Protein AF-K7ESN5-F1 (afdb_monomer_lite)

pLDDT: mean 77.96, std 19.39, range [30.91, 95.12]

Secondary structure (DSSP, 8-state):
---------------------------HHHHHHHH-SSHHHHHHHHHHHHHHHHHHHHHHHHHHHHHHHHHHHHHHHHHHTT--B--TTSPPB---TTS--

Structure (mmCIF, N/CA/C/O backbone):
data_AF-K7ESN5-F1
#
_entry.id   AF-K7ESN5-F1
#
loop_
_atom_site.group_PDB
_atom_site.id
_atom_site.type_symbol
_atom_site.label_atom_id
_atom_site.label_alt_id
_atom_site.label_comp_id
_atom_site.label_asym_id
_atom_site.label_entity_id
_atom_site.label_seq_id
_atom_site.pdbx_PDB_ins_code
_atom_site.Cartn_x
_atom_site.Cartn_y
_atom_site.Cartn_z
_atom_site.occupancy
_atom_site.B_iso_or_equiv
_atom_site.auth_seq_id
_atom_site.auth_comp_id
_atom_site.auth_asym_id
_atom_site.auth_atom_id
_atom_site.pdbx_PDB_model_num
ATOM 1 N N . MET A 1 1 ? -40.561 -53.604 31.929 1.00 35.78 1 MET A N 1
ATOM 2 C CA . MET A 1 1 ? -39.728 -54.034 33.077 1.00 35.78 1 MET A CA 1
ATOM 3 C C . MET A 1 1 ? -38.679 -52.940 33.267 1.00 35.78 1 MET A C 1
ATOM 5 O O . MET A 1 1 ? -37.937 -52.742 32.327 1.00 35.78 1 MET A O 1
ATOM 9 N N . TRP A 1 2 ? -38.607 -52.091 34.294 1.00 30.91 2 TRP A N 1
ATOM 10 C CA . TRP A 1 2 ? -39.148 -52.021 35.657 1.00 30.91 2 TRP A CA 1
ATOM 11 C C . TRP A 1 2 ? -39.515 -50.559 36.000 1.00 30.91 2 TRP A C 1
ATOM 13 O O . TRP A 1 2 ? -38.893 -49.625 35.502 1.00 30.91 2 TRP A O 1
ATOM 23 N N . ASN A 1 3 ? -40.517 -50.387 36.866 1.00 41.25 3 ASN A N 1
ATOM 24 C CA . ASN A 1 3 ? -40.928 -49.116 37.468 1.00 41.25 3 ASN A CA 1
ATOM 25 C C . ASN A 1 3 ? -40.009 -48.744 38.642 1.00 41.25 3 ASN A C 1
ATOM 27 O O . ASN A 1 3 ? -39.579 -49.623 39.382 1.00 41.25 3 ASN A O 1
ATOM 31 N N . GLY A 1 4 ? -39.818 -47.446 38.888 1.00 38.09 4 GLY A N 1
ATOM 32 C CA . GLY A 1 4 ? -39.154 -46.957 40.099 1.00 38.09 4 GLY A CA 1
ATOM 33 C C . GLY A 1 4 ? -39.393 -45.469 40.348 1.00 38.09 4 GLY A C 1
ATOM 34 O O . GLY A 1 4 ? -38.531 -44.644 40.073 1.00 38.09 4 GLY A O 1
ATOM 35 N N . ARG A 1 5 ? -40.574 -45.110 40.870 1.00 42.50 5 ARG A N 1
ATOM 36 C CA . ARG A 1 5 ? -40.800 -43.807 41.518 1.00 42.50 5 ARG A CA 1
ATOM 37 C C . ARG A 1 5 ? -40.213 -43.855 42.927 1.00 42.50 5 ARG A C 1
ATOM 39 O O . ARG A 1 5 ? -40.680 -44.666 43.716 1.00 42.50 5 ARG A O 1
ATOM 46 N N . ILE A 1 6 ? -39.362 -42.893 43.281 1.00 39.50 6 ILE A N 1
ATOM 47 C CA . ILE A 1 6 ? -39.313 -42.338 44.642 1.00 39.50 6 ILE A CA 1
ATOM 48 C C . ILE A 1 6 ? -39.222 -40.814 44.518 1.00 39.50 6 ILE A C 1
ATOM 50 O O . ILE A 1 6 ? -38.251 -40.264 44.008 1.00 39.50 6 ILE A O 1
ATOM 54 N N . ARG A 1 7 ? -40.286 -40.136 44.959 1.00 46.44 7 ARG A N 1
ATOM 55 C CA . ARG A 1 7 ? -40.291 -38.704 45.271 1.00 46.44 7 ARG A CA 1
ATOM 56 C C . ARG A 1 7 ? -39.666 -38.540 46.659 1.00 46.44 7 ARG A C 1
ATOM 58 O O . ARG A 1 7 ? -40.140 -39.1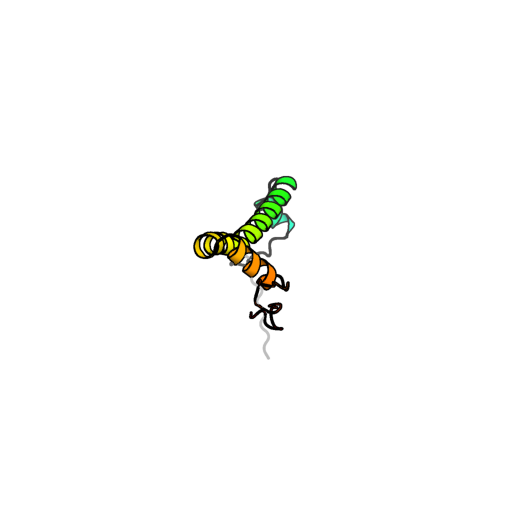71 47.596 1.00 46.44 7 ARG A O 1
ATOM 65 N N . GLY A 1 8 ? -38.666 -37.673 46.784 1.00 37.09 8 GLY A N 1
ATOM 66 C CA . GLY A 1 8 ? -38.103 -37.211 48.054 1.00 37.09 8 GLY A CA 1
ATOM 67 C C . GLY A 1 8 ? -37.843 -35.706 47.976 1.00 37.09 8 GLY A C 1
ATOM 68 O O . GLY A 1 8 ? -37.308 -35.215 46.989 1.00 37.09 8 GLY A O 1
ATOM 69 N N . ILE A 1 9 ? -38.313 -34.979 48.981 1.00 42.91 9 ILE A N 1
ATOM 70 C CA . ILE A 1 9 ? -38.478 -33.523 49.055 1.00 42.91 9 ILE A CA 1
ATOM 71 C C . ILE A 1 9 ? -37.272 -32.892 49.781 1.00 42.91 9 ILE A C 1
ATOM 73 O O . ILE A 1 9 ? -36.871 -33.378 50.828 1.00 42.91 9 ILE A O 1
ATOM 77 N N . HIS A 1 10 ? -36.783 -31.774 49.224 1.00 43.06 10 HIS A N 1
ATOM 78 C CA . HIS A 1 10 ? -35.995 -30.676 49.819 1.00 43.06 10 HIS A CA 1
ATOM 79 C C . HIS A 1 10 ? -34.611 -30.949 50.443 1.00 43.06 10 HIS A C 1
ATOM 81 O O . HIS A 1 10 ? -34.482 -31.427 51.567 1.00 43.06 10 HIS A O 1
ATOM 87 N N . ARG A 1 11 ? -33.584 -30.354 49.816 1.00 36.47 11 ARG A N 1
ATOM 88 C CA . ARG A 1 11 ? -32.585 -29.570 50.556 1.00 36.47 11 ARG A CA 1
ATOM 89 C C . ARG A 1 11 ? -32.129 -28.363 49.733 1.00 36.47 11 ARG A C 1
ATOM 91 O O . ARG A 1 11 ? -31.563 -28.500 48.654 1.00 36.47 11 ARG A O 1
ATOM 98 N N . LEU A 1 12 ? -32.441 -27.186 50.268 1.00 49.22 12 LEU A N 1
ATOM 99 C CA . LEU A 1 12 ? -31.848 -25.895 49.937 1.00 49.22 12 LEU A CA 1
ATOM 100 C C . LEU A 1 12 ? -30.320 -25.977 50.065 1.00 49.22 12 LEU A C 1
ATOM 102 O O . LEU A 1 12 ? -29.819 -26.610 50.995 1.00 49.22 12 LEU A O 1
ATOM 106 N N . GLY A 1 13 ? -29.605 -25.300 49.164 1.00 43.75 13 GLY A N 1
ATOM 107 C CA . GLY A 1 13 ? -28.154 -25.115 49.256 1.00 43.75 13 GLY A CA 1
ATOM 108 C C . GLY A 1 13 ? -27.344 -25.851 48.192 1.00 43.75 13 GLY A C 1
ATOM 109 O O . GLY A 1 13 ? -26.378 -26.528 48.523 1.00 43.75 13 GLY A O 1
ATOM 110 N N . ALA A 1 14 ? -27.700 -25.713 46.915 1.00 38.94 14 ALA A N 1
ATOM 111 C CA . ALA A 1 14 ? -26.752 -25.959 45.834 1.00 38.94 14 ALA A CA 1
ATOM 112 C C . ALA A 1 14 ? -26.272 -24.597 45.339 1.00 38.94 14 ALA A C 1
ATOM 114 O O . ALA A 1 14 ? -27.020 -23.856 44.700 1.00 38.94 14 ALA A O 1
ATOM 115 N N . ALA A 1 15 ? -25.041 -24.256 45.719 1.00 48.50 15 ALA A N 1
ATOM 116 C CA . ALA A 1 15 ? -24.296 -23.154 45.144 1.00 48.50 15 ALA A CA 1
ATOM 117 C C . ALA A 1 15 ? -24.458 -23.187 43.620 1.00 48.50 15 ALA A C 1
ATOM 119 O O . ALA A 1 15 ? -24.280 -24.237 42.999 1.00 48.50 15 ALA A O 1
ATOM 120 N N . VAL A 1 16 ? -24.828 -22.043 43.043 1.00 50.47 16 VAL A N 1
ATOM 121 C CA . VAL A 1 16 ? -24.823 -21.833 41.597 1.00 50.47 16 VAL A CA 1
ATOM 122 C C . VAL A 1 16 ? -23.422 -22.192 41.117 1.00 50.47 16 VAL A C 1
ATOM 124 O O . VAL A 1 16 ? -22.462 -21.472 41.390 1.00 50.47 16 VAL A O 1
ATOM 127 N N . ALA A 1 17 ? -23.293 -23.353 40.475 1.00 50.59 17 ALA A N 1
ATOM 128 C CA . ALA A 1 17 ? -22.064 -23.733 39.806 1.00 50.59 17 ALA A CA 1
ATOM 129 C C . ALA A 1 17 ? -21.738 -22.610 38.808 1.00 50.59 17 ALA A C 1
ATOM 131 O O . ALA A 1 17 ? -22.645 -22.196 38.075 1.00 50.59 17 ALA A O 1
ATOM 132 N N . PRO A 1 18 ? -20.504 -22.070 38.793 1.00 50.91 18 PRO A N 1
ATOM 133 C CA . PRO A 1 18 ? -20.162 -21.023 37.848 1.00 50.91 18 PRO A CA 1
ATOM 134 C C . PRO A 1 18 ? -20.399 -21.598 36.458 1.00 50.91 18 PRO A C 1
ATOM 136 O O . PRO A 1 18 ? -19.918 -22.692 36.157 1.00 50.91 18 PRO A O 1
ATOM 139 N N . GLU A 1 19 ? -21.204 -20.893 35.660 1.00 52.94 19 GLU A N 1
ATOM 140 C CA . GLU A 1 19 ? -21.481 -21.239 34.272 1.00 52.94 19 GLU A CA 1
ATOM 141 C C . GLU A 1 19 ? -20.158 -21.625 33.605 1.00 52.94 19 GLU A C 1
ATOM 143 O O . GLU A 1 19 ? -19.274 -20.791 33.392 1.00 52.94 19 GLU A O 1
ATOM 148 N N . GLY A 1 20 ? -19.994 -22.924 33.348 1.00 40.47 20 GLY A N 1
ATOM 149 C CA . GLY A 1 20 ? -18.825 -23.446 32.671 1.00 40.47 20 GLY A CA 1
ATOM 150 C C . GLY A 1 20 ? -18.678 -22.724 31.341 1.00 40.47 20 GLY A C 1
ATOM 151 O O . GLY A 1 20 ? -19.670 -22.552 30.646 1.00 40.47 20 GLY A O 1
ATOM 152 N N . ASN A 1 21 ? -17.448 -22.290 31.061 1.00 52.09 21 ASN A N 1
ATOM 153 C CA . ASN A 1 21 ? -16.841 -21.668 29.876 1.00 52.09 21 ASN A CA 1
ATOM 154 C C . ASN A 1 21 ? -17.600 -21.739 28.523 1.00 52.09 21 ASN A C 1
ATOM 156 O O . ASN A 1 21 ? -17.035 -22.084 27.484 1.00 52.09 21 ASN A O 1
ATOM 160 N N . GLN A 1 22 ? -18.879 -21.373 28.493 1.00 51.94 22 GLN A N 1
ATOM 161 C CA . GLN A 1 22 ? -19.601 -21.042 27.286 1.00 51.94 22 GLN A CA 1
ATOM 162 C C . GLN A 1 22 ? -19.082 -19.669 26.908 1.00 51.94 22 GLN A C 1
ATOM 164 O O . GLN A 1 22 ? -19.436 -18.667 27.529 1.00 51.94 22 GLN A O 1
ATOM 169 N N . LYS A 1 23 ? -18.205 -19.614 25.903 1.00 58.22 23 LYS A N 1
ATOM 170 C CA . LYS A 1 23 ? -17.908 -18.375 25.185 1.00 58.22 23 LYS A CA 1
ATOM 171 C C . LYS A 1 23 ? -19.243 -17.821 24.682 1.00 58.22 23 LYS A C 1
ATOM 173 O O . LYS A 1 23 ? -19.676 -18.162 23.583 1.00 58.22 23 LYS A O 1
ATOM 178 N N . LYS A 1 24 ? -19.924 -17.017 25.508 1.00 61.38 24 LYS A N 1
ATOM 179 C CA . LYS A 1 24 ? -21.138 -16.290 25.144 1.00 61.38 24 LYS A CA 1
ATOM 180 C C . LYS A 1 24 ? -20.776 -15.554 23.863 1.00 61.38 24 LYS A C 1
ATOM 182 O O . LYS A 1 24 ? -19.860 -14.729 23.877 1.00 61.38 24 LYS A O 1
ATOM 187 N N . LYS A 1 25 ? -21.412 -15.920 22.743 1.00 60.72 25 LYS A N 1
ATOM 188 C CA . LYS A 1 25 ? -21.306 -15.179 21.483 1.00 60.72 25 LYS A CA 1
ATOM 189 C C . LYS A 1 25 ? -21.734 -13.751 21.810 1.00 60.72 25 LYS A C 1
ATOM 191 O O . LYS A 1 25 ? -22.926 -13.481 21.918 1.00 60.72 25 LYS A O 1
ATOM 196 N N . ARG A 1 26 ? -20.763 -12.872 22.069 1.00 69.56 26 ARG A N 1
ATOM 197 C CA . ARG A 1 26 ? -21.025 -11.457 22.326 1.00 69.56 26 ARG A CA 1
ATOM 198 C C . ARG A 1 26 ? -21.752 -10.925 21.104 1.00 69.56 26 ARG A C 1
ATOM 200 O O . ARG A 1 26 ? -21.331 -11.178 19.974 1.00 69.56 26 ARG A O 1
ATOM 207 N N . THR A 1 27 ? -22.864 -10.242 21.329 1.00 81.88 27 THR A N 1
ATOM 208 C CA . THR A 1 27 ? -23.562 -9.566 20.237 1.00 81.88 27 THR A CA 1
ATOM 209 C C . THR A 1 27 ? -22.641 -8.489 19.663 1.00 81.88 27 THR A C 1
ATOM 211 O O . THR A 1 27 ? -21.785 -7.960 20.373 1.00 81.88 27 THR A O 1
ATOM 214 N N . ILE A 1 28 ? -22.789 -8.158 18.377 1.00 78.94 28 ILE A N 1
ATOM 215 C CA . ILE A 1 28 ? -21.964 -7.122 17.731 1.00 78.94 28 ILE A CA 1
ATOM 216 C C . ILE A 1 28 ? -22.043 -5.810 18.525 1.00 78.94 28 ILE A C 1
ATOM 218 O O . ILE A 1 28 ? -21.022 -5.174 18.740 1.00 78.94 28 ILE A O 1
ATOM 222 N N . LEU A 1 29 ? -23.219 -5.469 19.061 1.00 76.62 29 LEU A N 1
ATOM 223 C CA . LEU A 1 29 ? -23.404 -4.298 19.921 1.00 76.62 29 LEU A CA 1
ATOM 224 C C . LEU A 1 29 ? -22.563 -4.365 21.199 1.00 76.62 29 LEU A C 1
ATOM 226 O O . LEU A 1 29 ? -21.869 -3.404 21.497 1.00 76.62 29 LEU A O 1
ATOM 230 N N . GLN A 1 30 ? -22.561 -5.497 21.913 1.00 80.75 30 GLN A N 1
ATOM 231 C CA . GLN A 1 30 ? -21.708 -5.684 23.094 1.00 80.75 30 GLN A CA 1
ATOM 232 C C . GLN A 1 30 ? -20.222 -5.635 22.748 1.00 80.75 30 GLN A C 1
ATOM 234 O O . GLN A 1 30 ? -19.414 -5.201 23.559 1.00 80.75 30 GLN A O 1
ATOM 239 N N . PHE A 1 31 ? -19.823 -6.125 21.577 1.00 79.25 31 PHE A N 1
ATOM 240 C CA . PHE A 1 31 ? -18.450 -5.956 21.119 1.00 79.25 31 PHE A CA 1
ATOM 241 C C . PHE A 1 31 ? -18.151 -4.467 20.909 1.00 79.25 31 PHE A C 1
ATOM 243 O O . PHE A 1 31 ? -17.208 -3.953 21.497 1.00 79.25 31 PHE A O 1
ATOM 250 N N . LEU A 1 32 ? -18.990 -3.761 20.153 1.00 81.88 32 LEU A N 1
ATOM 251 C CA . LEU A 1 32 ? -18.789 -2.349 19.844 1.00 81.88 32 LEU A CA 1
ATOM 252 C C . LEU A 1 32 ? -18.733 -1.476 21.103 1.00 81.88 32 LEU A C 1
ATOM 254 O O . LEU A 1 32 ? -17.779 -0.725 21.247 1.00 81.88 32 LEU A O 1
ATOM 258 N N . THR A 1 33 ? -19.662 -1.635 22.048 1.00 81.81 33 THR A N 1
ATOM 259 C CA . THR A 1 33 ? -19.680 -0.840 23.291 1.00 81.81 33 THR A CA 1
ATOM 260 C C . THR A 1 33 ? -18.513 -1.128 24.232 1.00 81.81 33 THR A C 1
ATOM 262 O O . THR A 1 33 ? -18.174 -0.285 25.053 1.00 81.81 33 THR A O 1
ATOM 265 N N . ASN A 1 34 ? -17.881 -2.301 24.132 1.00 83.06 34 ASN A N 1
ATOM 266 C CA . ASN A 1 34 ? -16.703 -2.628 24.939 1.00 83.06 34 ASN A CA 1
ATOM 267 C C . ASN A 1 34 ? -15.404 -2.026 24.382 1.00 83.06 34 ASN A C 1
ATOM 269 O O . ASN A 1 34 ? -14.441 -1.891 25.133 1.00 83.06 34 ASN A O 1
ATOM 273 N N . TYR A 1 35 ? -15.348 -1.726 23.080 1.00 79.56 35 TYR A N 1
ATOM 274 C CA . TYR A 1 35 ? -14.123 -1.277 22.404 1.00 79.56 35 TYR A CA 1
ATOM 275 C C . TYR A 1 35 ? -14.1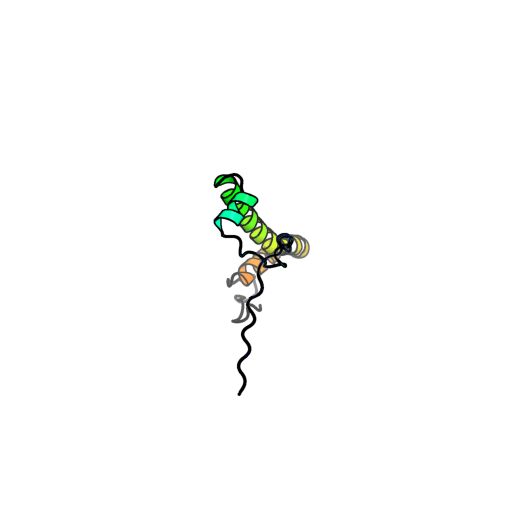86 0.169 21.915 1.00 79.56 35 TYR A C 1
ATOM 277 O O . TYR A 1 35 ? -13.139 0.792 21.753 1.00 79.56 35 TYR A O 1
ATOM 285 N N . PHE A 1 36 ? -15.383 0.705 21.688 1.00 83.94 36 PHE A N 1
ATOM 286 C CA . PHE A 1 36 ? -15.585 2.032 21.125 1.00 83.94 36 PHE A CA 1
ATOM 287 C C . PHE A 1 36 ? -16.543 2.823 22.005 1.00 83.94 36 PHE A C 1
ATOM 289 O O . PHE A 1 36 ? -17.641 2.367 22.323 1.00 83.94 36 PHE A O 1
ATOM 296 N N . TYR A 1 37 ? -16.093 4.011 22.402 1.00 80.62 37 TYR A N 1
ATOM 297 C CA . TYR A 1 37 ? -16.877 4.940 23.206 1.00 80.62 37 TYR A CA 1
ATOM 298 C C . TYR A 1 37 ? -18.042 5.531 22.398 1.00 80.62 37 TYR A C 1
ATOM 300 O O . TYR A 1 37 ? -19.161 5.625 22.896 1.00 80.62 37 TYR A O 1
ATOM 308 N N . ASP A 1 38 ? -17.793 5.853 21.127 1.00 84.19 38 ASP A N 1
ATOM 309 C CA . ASP A 1 38 ? -18.768 6.386 20.181 1.00 84.19 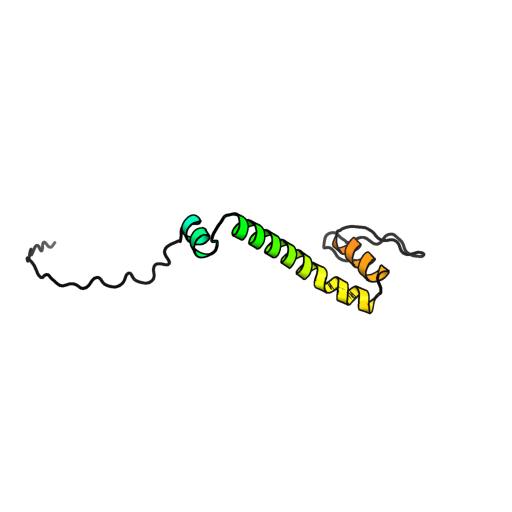38 ASP A CA 1
ATOM 310 C C . ASP A 1 38 ? -18.518 5.868 18.748 1.00 84.19 38 ASP A C 1
ATOM 312 O O . ASP A 1 38 ? -17.628 5.053 18.475 1.00 84.19 38 ASP A O 1
ATOM 316 N N . VAL A 1 39 ? -19.358 6.324 17.815 1.00 84.19 39 VAL A N 1
ATOM 317 C CA . VAL A 1 39 ? -19.268 5.965 16.392 1.00 84.19 39 VAL A CA 1
ATOM 318 C C . VAL A 1 39 ? -18.060 6.627 15.712 1.00 84.19 39 VAL A C 1
ATOM 320 O O . VAL A 1 39 ? -17.538 6.071 14.743 1.00 84.19 39 VAL A O 1
ATOM 323 N N . GLU A 1 40 ? -17.580 7.769 16.211 1.00 88.62 40 GLU A N 1
ATOM 324 C CA . GLU A 1 40 ? -16.407 8.458 15.658 1.00 88.62 40 GLU A CA 1
ATOM 325 C C . GLU A 1 40 ? -15.129 7.656 15.915 1.00 88.62 40 GLU A C 1
ATOM 327 O O . GLU A 1 40 ? -14.388 7.369 14.976 1.00 88.62 40 GLU A O 1
ATOM 332 N N . ALA A 1 41 ? -14.939 7.162 17.140 1.00 89.12 41 ALA A N 1
ATOM 333 C CA . ALA A 1 41 ? -13.833 6.291 17.519 1.00 89.12 41 ALA A CA 1
ATOM 334 C C . ALA A 1 41 ? -13.811 4.996 16.693 1.00 89.12 41 ALA A C 1
ATOM 336 O O . ALA A 1 41 ? -12.745 4.526 16.287 1.00 89.12 41 ALA A O 1
ATOM 337 N N . LEU A 1 42 ? -14.985 4.422 16.401 1.00 87.88 42 LEU A N 1
ATOM 338 C CA . LEU A 1 42 ? -15.087 3.263 15.512 1.00 87.88 42 LEU A CA 1
ATOM 339 C C . LEU A 1 42 ? -14.652 3.611 14.083 1.00 87.88 42 LEU A C 1
ATOM 341 O O . LEU A 1 42 ? -13.886 2.859 13.476 1.00 87.88 42 LEU A O 1
ATOM 345 N N . ARG A 1 43 ? -15.136 4.731 13.536 1.00 89.69 43 ARG A N 1
ATOM 346 C CA . ARG A 1 43 ? -14.777 5.194 12.188 1.00 89.69 43 ARG A CA 1
ATOM 347 C C . ARG A 1 43 ? -13.270 5.414 12.073 1.00 89.69 43 ARG A C 1
ATOM 349 O O . ARG A 1 43 ? -12.656 4.916 11.130 1.00 89.69 43 ARG A O 1
ATOM 356 N N . ASP A 1 44 ? -12.684 6.115 13.033 1.00 92.88 44 ASP A N 1
ATOM 357 C CA . ASP A 1 44 ? -11.267 6.466 13.022 1.00 92.88 44 ASP A CA 1
ATOM 358 C C . ASP A 1 44 ? -10.385 5.220 13.172 1.00 92.88 44 ASP A C 1
ATOM 360 O O . ASP A 1 44 ? -9.409 5.061 12.438 1.00 92.88 44 ASP A O 1
ATOM 364 N N . TYR A 1 45 ? -10.782 4.265 14.022 1.00 90.38 45 TYR A N 1
ATOM 365 C CA . TYR A 1 45 ? -10.111 2.968 14.121 1.00 90.38 45 TYR A CA 1
ATOM 366 C C . TYR A 1 45 ? -10.135 2.193 12.798 1.00 90.38 45 TYR A C 1
ATOM 368 O O . TYR A 1 45 ? -9.114 1.647 12.368 1.00 90.38 45 TYR A O 1
ATOM 376 N N . LEU A 1 46 ? -11.291 2.133 12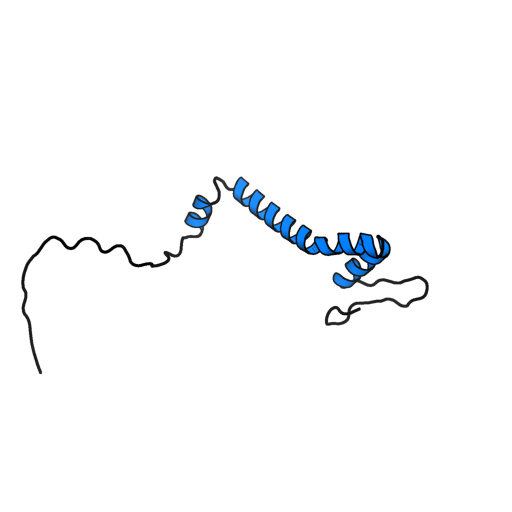.131 1.00 92.75 46 LEU A N 1
ATOM 377 C CA . LEU A 1 46 ? -11.418 1.453 10.841 1.00 92.75 46 LEU A CA 1
ATOM 378 C C . LEU A 1 46 ? -10.555 2.126 9.767 1.00 92.75 46 LEU A C 1
ATOM 380 O O . LEU A 1 46 ? -9.874 1.429 9.013 1.00 92.75 46 LEU A O 1
ATOM 384 N N . LEU A 1 47 ? -10.524 3.459 9.737 1.00 94.56 47 LEU A N 1
ATOM 385 C CA . LEU A 1 47 ? -9.680 4.225 8.824 1.00 94.56 47 LEU A CA 1
ATOM 386 C C . LEU A 1 47 ? -8.191 3.963 9.084 1.00 94.56 47 LEU A C 1
ATOM 388 O O . LEU A 1 47 ? -7.452 3.634 8.156 1.00 94.56 47 LEU A O 1
ATOM 392 N N . GLN A 1 48 ? -7.759 4.014 10.345 1.00 95.06 48 GLN A N 1
ATOM 393 C CA . GLN A 1 48 ? -6.381 3.716 10.730 1.00 95.06 48 GLN A CA 1
ATOM 394 C C . GLN A 1 48 ? -5.985 2.283 10.357 1.00 95.06 48 GLN A C 1
ATOM 396 O O . GLN A 1 48 ? -4.868 2.041 9.897 1.00 95.06 48 GLN A O 1
ATOM 401 N N . ARG A 1 49 ? -6.907 1.325 10.497 1.00 93.12 49 ARG A N 1
ATOM 402 C CA . ARG A 1 49 ? -6.693 -0.065 10.089 1.00 93.12 49 ARG A CA 1
ATOM 403 C C . ARG A 1 49 ? -6.510 -0.203 8.576 1.00 93.12 49 ARG A C 1
ATOM 405 O O . ARG A 1 49 ? -5.645 -0.966 8.150 1.00 93.12 49 ARG A O 1
ATOM 412 N N . GLU A 1 50 ? -7.287 0.510 7.762 1.00 94.69 50 GLU A N 1
ATOM 413 C CA . GLU A 1 50 ? -7.096 0.517 6.305 1.00 94.69 50 GLU A CA 1
ATOM 414 C C . GLU A 1 50 ? -5.785 1.204 5.904 1.00 94.69 50 GLU A C 1
ATOM 416 O O . GLU A 1 50 ? -5.025 0.652 5.107 1.00 94.69 50 GLU A O 1
ATOM 421 N N . MET A 1 51 ? -5.448 2.339 6.523 1.00 94.25 51 MET A N 1
ATOM 422 C CA . MET A 1 51 ? -4.152 2.994 6.315 1.00 94.25 51 MET A CA 1
ATOM 423 C C . MET A 1 51 ? -2.992 2.060 6.662 1.00 94.25 51 MET A C 1
ATOM 425 O O . MET A 1 51 ? -2.041 1.950 5.892 1.00 94.25 51 MET A O 1
ATOM 429 N N . TYR A 1 52 ? -3.081 1.332 7.779 1.00 92.38 52 TYR A N 1
ATOM 430 C CA . TYR A 1 52 ? -2.060 0.367 8.176 1.00 92.38 52 TYR A CA 1
ATOM 431 C C . TYR A 1 52 ? -1.860 -0.727 7.121 1.00 92.38 52 TYR A C 1
ATOM 433 O O . TYR A 1 52 ? -0.722 -1.008 6.756 1.00 92.38 52 TYR A O 1
ATOM 441 N N . LYS A 1 53 ? -2.940 -1.290 6.559 1.00 90.75 53 LYS A N 1
ATOM 442 C CA . LYS A 1 53 ? -2.840 -2.278 5.468 1.00 90.75 53 LYS A CA 1
ATOM 443 C C . LYS A 1 53 ? -2.151 -1.703 4.233 1.00 90.75 53 LYS A C 1
ATOM 445 O O . LYS A 1 53 ? -1.370 -2.398 3.586 1.00 90.75 53 LYS A O 1
ATOM 450 N N . VAL A 1 54 ? -2.448 -0.451 3.881 1.00 88.44 54 VAL A N 1
ATOM 451 C CA . VAL A 1 54 ? -1.793 0.232 2.756 1.00 88.44 54 VAL A CA 1
ATOM 452 C C . VAL A 1 54 ? -0.308 0.434 3.051 1.00 88.44 54 VAL A C 1
ATOM 454 O O . VAL A 1 54 ? 0.527 0.105 2.213 1.00 88.44 54 VAL A O 1
ATOM 457 N N . HIS A 1 55 ? 0.044 0.901 4.249 1.00 86.69 55 HIS A N 1
ATOM 458 C CA . HIS A 1 55 ? 1.438 1.065 4.659 1.00 86.69 55 HIS A CA 1
ATOM 459 C C . HIS A 1 55 ? 2.200 -0.259 4.691 1.00 86.69 55 HIS A C 1
ATOM 461 O O . HIS A 1 55 ? 3.342 -0.308 4.242 1.00 86.69 55 HIS A O 1
ATOM 467 N N . GLU A 1 56 ? 1.579 -1.335 5.170 1.00 86.56 56 GLU A N 1
ATOM 468 C CA . GLU A 1 56 ? 2.173 -2.669 5.188 1.00 86.56 56 GLU A CA 1
ATOM 469 C C . GLU A 1 56 ? 2.460 -3.166 3.767 1.00 86.56 56 GLU A C 1
ATOM 471 O O . GLU A 1 56 ? 3.589 -3.561 3.474 1.00 86.56 56 GLU A O 1
ATOM 476 N N . LYS A 1 57 ? 1.484 -3.044 2.855 1.00 83.69 57 LYS A N 1
ATOM 477 C CA . LYS A 1 57 ? 1.675 -3.345 1.427 1.00 83.69 57 LYS A CA 1
ATOM 478 C C . LYS A 1 57 ? 2.753 -2.475 0.788 1.00 83.69 57 LYS A C 1
ATOM 480 O O . LYS A 1 57 ? 3.466 -2.944 -0.094 1.00 83.69 57 LYS A O 1
ATOM 485 N N . ASN A 1 58 ? 2.885 -1.228 1.236 1.00 85.44 58 ASN A N 1
ATOM 486 C CA . ASN A 1 58 ? 3.844 -0.291 0.670 1.00 85.44 58 ASN A CA 1
ATOM 487 C C . ASN A 1 58 ? 5.251 -0.392 1.274 1.00 85.44 58 ASN A C 1
ATOM 489 O O . ASN A 1 58 ? 6.204 0.131 0.695 1.00 85.44 58 ASN A O 1
ATOM 493 N N . ARG A 1 59 ? 5.409 -1.091 2.403 1.00 83.88 59 ARG A N 1
ATOM 494 C CA . ARG A 1 59 ? 6.670 -1.186 3.152 1.00 83.88 59 ARG A CA 1
ATOM 495 C C . ARG A 1 59 ? 7.820 -1.730 2.306 1.00 83.88 59 ARG A C 1
ATOM 497 O O . ARG A 1 59 ? 8.955 -1.276 2.449 1.00 83.88 59 ARG A O 1
ATOM 504 N N . SER A 1 60 ? 7.538 -2.680 1.415 1.00 81.06 60 SER A N 1
ATOM 505 C CA . SER A 1 60 ? 8.541 -3.256 0.515 1.00 81.06 60 SER A CA 1
ATOM 506 C C . SER A 1 60 ? 9.030 -2.267 -0.542 1.00 81.06 60 SER A C 1
ATOM 508 O O . SER A 1 60 ? 10.190 -2.343 -0.943 1.00 81.06 60 SER A O 1
ATOM 510 N N . TYR A 1 61 ? 8.196 -1.316 -0.977 1.00 84.50 61 TYR A N 1
ATOM 511 C CA . TYR A 1 61 ? 8.577 -0.375 -2.034 1.00 84.50 61 TYR A CA 1
ATOM 512 C C . TYR A 1 61 ? 9.625 0.628 -1.563 1.00 84.50 61 TYR A C 1
ATOM 514 O O . TYR A 1 61 ? 10.519 0.947 -2.333 1.00 84.50 61 TYR A O 1
ATOM 522 N N . THR A 1 62 ? 9.604 1.046 -0.294 1.00 86.00 62 THR A N 1
ATOM 523 C CA . THR A 1 62 ? 10.662 1.911 0.257 1.00 86.00 62 THR A CA 1
ATOM 524 C C . THR A 1 62 ? 12.026 1.220 0.245 1.00 86.00 62 THR A C 1
ATOM 526 O O . THR A 1 62 ? 13.050 1.856 0.002 1.00 86.00 62 THR A O 1
ATOM 529 N N . TRP A 1 63 ? 12.067 -0.090 0.505 1.00 87.31 63 TRP A N 1
ATOM 530 C CA . TRP A 1 63 ? 13.308 -0.859 0.399 1.00 87.31 63 TRP A CA 1
ATOM 531 C C . TRP A 1 63 ? 13.746 -1.019 -1.064 1.00 87.31 63 TRP A C 1
ATOM 533 O O . TRP A 1 63 ? 14.912 -0.782 -1.375 1.00 87.31 63 TRP A O 1
ATOM 543 N N . LEU A 1 64 ? 12.809 -1.327 -1.967 1.00 88.75 64 LEU A N 1
ATOM 544 C CA . LEU A 1 64 ? 13.075 -1.416 -3.407 1.00 88.75 64 LEU A CA 1
ATOM 545 C C . LEU A 1 64 ? 13.575 -0.093 -3.993 1.00 88.75 64 LEU A C 1
ATOM 547 O O . LEU A 1 64 ? 14.485 -0.100 -4.812 1.00 88.75 64 LEU A O 1
ATOM 551 N N . GLU A 1 65 ? 13.022 1.036 -3.558 1.00 91.62 65 GLU A N 1
ATOM 552 C CA . GLU A 1 65 ? 13.439 2.369 -3.993 1.00 91.62 65 GLU A CA 1
ATOM 553 C C . GLU A 1 65 ? 14.875 2.668 -3.561 1.00 91.62 65 GLU A C 1
ATOM 555 O O . GLU A 1 65 ? 15.669 3.151 -4.364 1.00 91.62 65 GLU A O 1
ATOM 560 N N . LYS A 1 66 ? 15.251 2.302 -2.329 1.00 91.62 66 LYS A N 1
ATOM 561 C CA . LYS A 1 66 ? 16.636 2.439 -1.856 1.00 91.62 66 LYS A CA 1
ATOM 562 C C . LYS A 1 66 ? 17.623 1.580 -2.648 1.00 91.62 66 LYS A C 1
ATOM 564 O O . LYS A 1 66 ? 18.763 1.995 -2.816 1.00 91.62 66 LYS A O 1
ATOM 569 N N . GLN A 1 67 ? 17.215 0.394 -3.102 1.00 92.12 67 GLN A N 1
ATOM 570 C CA . GLN A 1 67 ? 18.104 -0.531 -3.816 1.00 92.12 67 GLN A CA 1
ATOM 571 C C . GLN A 1 67 ? 18.168 -0.285 -5.330 1.00 92.12 67 GLN A C 1
ATOM 573 O O . GLN A 1 67 ? 19.235 -0.403 -5.925 1.00 92.12 67 GLN A O 1
ATOM 578 N N . HIS A 1 68 ? 17.040 0.049 -5.958 1.00 89.31 68 HIS A N 1
ATOM 579 C CA . HIS A 1 68 ? 16.886 0.102 -7.418 1.00 89.31 68 HIS A CA 1
ATOM 580 C C . HIS A 1 68 ? 16.511 1.493 -7.945 1.00 89.31 68 HIS A C 1
ATOM 582 O O . HIS A 1 68 ? 16.278 1.667 -9.144 1.00 89.31 68 HIS A O 1
ATOM 588 N N . GLY A 1 69 ? 16.445 2.487 -7.060 1.00 93.19 69 GLY A N 1
ATOM 589 C CA . GLY A 1 69 ? 16.018 3.837 -7.383 1.00 93.19 69 GLY A CA 1
ATOM 590 C C . GLY A 1 69 ? 14.508 3.953 -7.631 1.00 93.19 69 GLY A C 1
ATOM 591 O O . GLY A 1 69 ? 13.782 2.953 -7.708 1.00 93.19 69 GLY A O 1
ATOM 592 N N . PRO A 1 70 ? 14.018 5.191 -7.804 1.00 92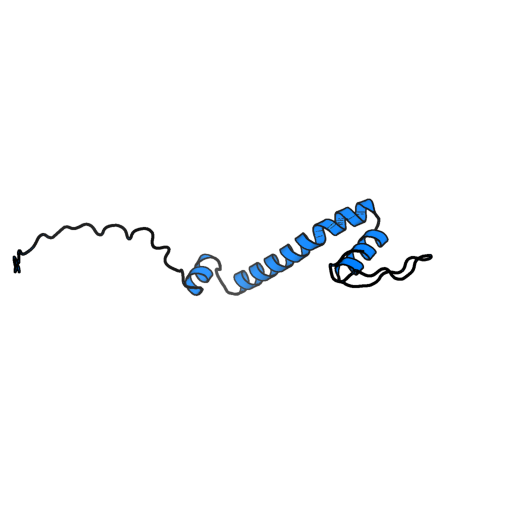.19 70 PRO A N 1
ATOM 593 C CA . PRO A 1 70 ? 12.590 5.468 -7.948 1.00 92.19 70 PRO A CA 1
ATOM 594 C C . PRO A 1 70 ? 11.989 4.833 -9.209 1.00 92.19 70 PRO A C 1
ATOM 596 O O . PRO A 1 70 ? 10.865 4.340 -9.178 1.00 92.19 70 PRO A O 1
ATOM 599 N N . TYR A 1 71 ? 12.744 4.765 -10.310 1.00 91.88 71 TYR A N 1
ATOM 600 C CA . TYR A 1 71 ? 12.269 4.155 -11.555 1.00 91.88 71 TYR A CA 1
ATOM 601 C C . TYR A 1 71 ? 12.134 2.631 -11.457 1.00 91.88 71 TYR A C 1
ATOM 603 O O . TYR A 1 71 ? 11.164 2.074 -11.969 1.00 91.88 71 TYR A O 1
ATOM 611 N N . GLY A 1 72 ? 13.067 1.954 -10.778 1.00 89.56 72 GLY A N 1
ATOM 612 C CA . GLY A 1 72 ? 12.995 0.508 -10.557 1.00 89.56 72 GLY A CA 1
ATOM 613 C C . GLY A 1 72 ? 11.835 0.131 -9.635 1.00 89.56 72 GLY A C 1
ATOM 614 O O . GLY A 1 72 ? 11.044 -0.755 -9.962 1.00 89.56 72 GLY A O 1
ATOM 615 N N . ALA A 1 73 ? 11.677 0.857 -8.526 1.00 92.50 73 ALA A N 1
ATOM 616 C CA . ALA A 1 73 ? 10.554 0.669 -7.609 1.00 92.50 73 ALA A CA 1
ATOM 617 C C . AL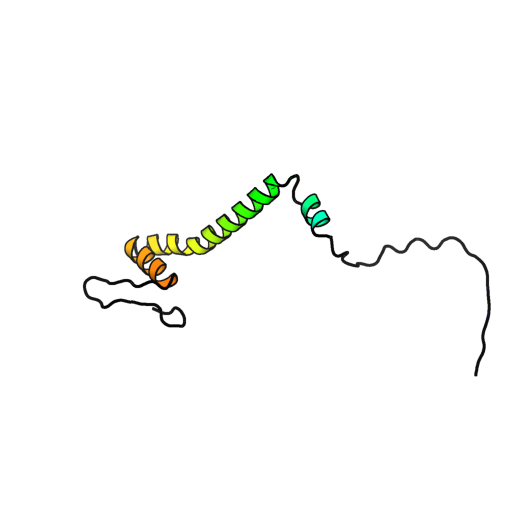A A 1 73 ? 9.203 0.977 -8.272 1.00 92.50 73 ALA A C 1
ATOM 619 O O . ALA A 1 73 ? 8.258 0.200 -8.129 1.00 92.50 73 ALA A O 1
ATOM 620 N N . GLY A 1 74 ? 9.125 2.062 -9.049 1.00 91.88 74 GLY A N 1
ATOM 621 C CA . GLY A 1 74 ? 7.933 2.432 -9.809 1.00 91.88 74 GLY A CA 1
ATOM 622 C C . GLY A 1 74 ? 7.559 1.389 -10.862 1.00 91.88 74 GLY A C 1
ATOM 623 O O . GLY A 1 74 ? 6.394 1.013 -10.968 1.00 91.88 74 GLY A O 1
ATOM 624 N N . ALA A 1 75 ? 8.540 0.852 -11.593 1.00 93.44 75 ALA A N 1
ATOM 625 C CA . ALA A 1 75 ? 8.298 -0.218 -12.555 1.00 93.44 75 ALA A CA 1
ATOM 626 C C . ALA A 1 75 ? 7.761 -1.487 -11.874 1.00 93.44 75 ALA A C 1
ATOM 628 O O . ALA A 1 75 ? 6.763 -2.052 -12.320 1.00 93.44 75 ALA A O 1
ATOM 629 N N . PHE A 1 76 ? 8.373 -1.902 -10.759 1.00 91.25 76 PHE A N 1
ATOM 630 C CA . PHE A 1 76 ? 7.918 -3.056 -9.983 1.00 91.25 76 PHE A CA 1
ATOM 631 C C . PHE A 1 76 ? 6.499 -2.856 -9.425 1.00 91.25 76 PHE A C 1
ATOM 633 O O . PHE A 1 76 ? 5.683 -3.775 -9.487 1.00 91.25 76 PHE A O 1
ATOM 640 N N . PHE A 1 77 ? 6.174 -1.651 -8.940 1.00 91.38 77 PHE A N 1
ATOM 641 C CA . PHE A 1 77 ? 4.821 -1.292 -8.506 1.00 91.38 77 PHE A CA 1
ATOM 642 C C . PHE A 1 77 ? 3.806 -1.437 -9.647 1.00 91.38 77 PHE A C 1
ATOM 644 O O . PHE A 1 77 ? 2.809 -2.138 -9.490 1.00 91.38 77 PHE A O 1
ATOM 651 N N . ILE A 1 78 ? 4.072 -0.841 -10.814 1.00 93.25 78 ILE A N 1
ATOM 652 C CA . ILE A 1 78 ? 3.170 -0.910 -11.976 1.00 93.25 78 ILE A CA 1
ATOM 653 C C . ILE A 1 78 ? 2.920 -2.367 -12.386 1.00 93.25 78 ILE A C 1
ATOM 655 O O . ILE A 1 78 ? 1.772 -2.752 -12.612 1.00 93.25 78 ILE A O 1
ATOM 659 N N . LEU A 1 79 ? 3.969 -3.191 -12.431 1.00 93.38 79 LEU A N 1
ATOM 660 C CA . LEU A 1 79 ? 3.858 -4.605 -12.794 1.00 93.38 79 LEU A CA 1
ATOM 661 C C . LEU A 1 79 ? 3.083 -5.412 -11.740 1.00 93.38 79 LEU A C 1
ATOM 663 O O . LEU A 1 79 ? 2.246 -6.236 -12.099 1.00 93.38 79 LEU A O 1
ATOM 667 N N . LYS A 1 80 ? 3.261 -5.136 -10.441 1.00 90.19 80 LYS A N 1
ATOM 668 C CA . LYS A 1 80 ? 2.455 -5.771 -9.381 1.00 90.19 80 LYS A CA 1
ATOM 669 C C . LYS A 1 80 ? 0.973 -5.416 -9.437 1.00 90.19 80 LYS A C 1
ATOM 671 O O . LYS A 1 80 ? 0.151 -6.235 -9.036 1.00 90.19 80 LYS A O 1
ATOM 676 N N . GLN A 1 81 ? 0.630 -4.248 -9.974 1.00 89.44 81 GLN A N 1
ATOM 677 C CA . GLN A 1 81 ? -0.756 -3.822 -10.160 1.00 89.44 81 GLN A CA 1
ATOM 678 C C . GLN A 1 81 ? -1.408 -4.367 -11.445 1.00 89.44 81 GLN A C 1
ATOM 680 O O . GLN A 1 81 ? -2.557 -4.029 -11.719 1.00 89.44 81 GLN A O 1
ATOM 685 N N . GLY A 1 82 ? -0.716 -5.201 -12.235 1.00 91.56 82 GLY A N 1
ATOM 686 C CA . GLY A 1 82 ? -1.244 -5.711 -13.509 1.00 91.56 82 GLY A CA 1
ATOM 687 C C . GLY A 1 82 ? -0.953 -4.809 -14.713 1.00 91.56 82 GLY A C 1
ATOM 688 O O . GLY A 1 82 ? -1.451 -5.063 -15.808 1.00 91.56 82 GLY A O 1
ATOM 689 N N . GLY A 1 83 ? -0.183 -3.736 -14.518 1.00 94.31 83 GLY A N 1
ATOM 690 C CA . GLY A 1 83 ? 0.185 -2.794 -15.567 1.00 94.31 83 GLY A CA 1
ATOM 691 C C . GLY A 1 83 ? 1.303 -3.304 -16.477 1.00 94.31 83 GLY A C 1
ATOM 692 O O . GLY A 1 83 ? 1.770 -4.435 -16.368 1.00 94.31 83 GLY A O 1
ATOM 693 N N . ALA A 1 84 ? 1.753 -2.434 -17.381 1.00 95.00 84 ALA A N 1
ATOM 694 C CA . ALA A 1 84 ? 2.836 -2.719 -18.315 1.00 95.00 84 ALA A CA 1
ATOM 695 C C . ALA A 1 84 ? 3.902 -1.622 -18.251 1.00 95.00 84 ALA A C 1
ATOM 697 O O . ALA A 1 84 ? 3.567 -0.444 -18.125 1.00 95.00 84 ALA A O 1
ATOM 698 N N . VAL A 1 85 ? 5.175 -1.994 -18.384 1.00 95.12 85 VAL A N 1
ATOM 699 C CA . VAL A 1 85 ? 6.299 -1.044 -18.383 1.00 95.12 85 VAL A CA 1
ATOM 700 C C . VAL A 1 85 ? 7.190 -1.311 -19.587 1.00 95.12 85 VAL A C 1
ATOM 702 O O . VAL A 1 85 ? 7.439 -2.463 -19.939 1.00 95.12 85 VAL A O 1
ATOM 705 N N . LYS A 1 86 ? 7.681 -0.244 -20.221 1.00 93.75 86 LYS A N 1
ATOM 706 C CA . LYS A 1 86 ? 8.639 -0.316 -21.324 1.00 93.75 86 LYS A CA 1
ATOM 707 C C . LYS A 1 86 ? 9.928 0.397 -20.932 1.00 93.75 86 LYS A C 1
ATOM 709 O O . LYS A 1 86 ? 9.903 1.569 -20.565 1.00 93.75 86 LYS A O 1
ATOM 714 N N . PHE A 1 87 ? 11.049 -0.303 -21.054 1.00 87.62 87 PHE A N 1
ATOM 715 C CA . PHE A 1 87 ? 12.377 0.299 -20.957 1.00 87.62 87 PHE A CA 1
ATOM 716 C C . PHE A 1 87 ? 12.882 0.644 -22.359 1.00 87.62 87 PHE A C 1
ATOM 718 O O . PHE A 1 87 ? 12.431 0.048 -23.334 1.00 87.62 87 PHE A O 1
ATOM 725 N N . ARG A 1 88 ? 13.800 1.614 -22.457 1.00 87.12 88 ARG A N 1
ATOM 726 C CA . ARG A 1 88 ? 14.238 2.232 -23.723 1.00 87.12 88 ARG A CA 1
ATOM 727 C C . ARG A 1 88 ? 14.498 1.220 -24.848 1.00 87.12 88 ARG A C 1
ATOM 729 O O . ARG A 1 88 ? 13.981 1.409 -25.943 1.00 87.12 88 ARG A O 1
ATOM 736 N N . ASP A 1 89 ? 15.178 0.122 -24.522 1.00 89.56 89 ASP A N 1
ATOM 737 C CA . ASP A 1 89 ? 15.613 -0.902 -25.481 1.00 89.56 89 ASP A CA 1
ATOM 738 C C . ASP A 1 89 ? 14.941 -2.270 -25.247 1.00 89.56 89 ASP A C 1
ATOM 740 O O . ASP A 1 89 ? 15.489 -3.312 -25.602 1.00 89.56 89 ASP A O 1
ATOM 744 N N . LYS A 1 90 ? 13.767 -2.297 -24.599 1.00 87.25 90 LYS A N 1
ATOM 745 C CA . LYS A 1 90 ? 13.009 -3.530 -24.325 1.00 87.25 90 LYS A CA 1
ATOM 746 C C . LYS A 1 90 ? 11.572 -3.436 -24.835 1.00 87.25 90 LYS A C 1
ATOM 748 O O . LYS A 1 90 ? 10.998 -2.350 -24.943 1.00 87.25 90 LYS A O 1
ATOM 753 N N . GLU A 1 91 ? 10.976 -4.590 -25.125 1.00 91.81 91 GLU A N 1
ATOM 754 C CA . GLU A 1 91 ? 9.532 -4.695 -25.338 1.00 91.81 91 GLU A CA 1
ATOM 755 C C . GLU A 1 91 ? 8.747 -4.420 -24.046 1.00 91.81 91 GLU A C 1
ATOM 757 O O . GLU A 1 91 ? 9.311 -4.317 -22.952 1.00 91.81 91 GLU A O 1
ATOM 762 N N . TRP A 1 92 ? 7.429 -4.257 -24.183 1.00 94.56 92 TRP A N 1
ATOM 763 C CA . TRP A 1 92 ? 6.530 -4.095 -23.045 1.00 94.56 92 TRP A CA 1
ATOM 764 C C . TRP A 1 92 ? 6.584 -5.326 -22.143 1.00 94.56 92 TRP A C 1
ATOM 766 O O . TRP A 1 92 ? 6.187 -6.415 -22.546 1.00 94.56 92 TRP A O 1
ATOM 776 N N . ILE A 1 93 ? 7.005 -5.127 -20.901 1.00 93.69 93 ILE A N 1
ATOM 777 C CA . ILE A 1 93 ? 6.957 -6.151 -19.863 1.00 93.69 93 ILE A CA 1
ATOM 778 C C . ILE A 1 93 ? 5.571 -6.098 -19.230 1.00 93.69 93 ILE A C 1
ATOM 780 O O . ILE A 1 93 ? 5.068 -5.013 -18.918 1.00 93.69 93 ILE A O 1
ATOM 784 N N . ARG A 1 94 ? 4.950 -7.266 -19.062 1.00 94.50 94 ARG A N 1
ATOM 785 C CA . ARG A 1 94 ? 3.639 -7.437 -18.435 1.00 94.50 94 ARG A CA 1
ATOM 786 C C . ARG A 1 94 ? 3.669 -8.643 -17.505 1.00 94.50 94 ARG A C 1
ATOM 788 O O . ARG A 1 94 ? 4.334 -9.621 -17.842 1.00 94.50 94 ARG A O 1
ATOM 795 N N . PRO A 1 95 ? 2.934 -8.597 -16.388 1.00 93.38 95 PRO A N 1
ATOM 796 C CA . PRO A 1 95 ? 2.719 -9.775 -15.571 1.00 93.38 95 PRO A CA 1
ATOM 797 C C . PRO A 1 95 ? 1.939 -10.835 -16.356 1.00 93.38 95 PRO A C 1
ATOM 799 O O . PRO A 1 95 ? 0.992 -10.520 -17.082 1.00 93.38 95 PRO A O 1
ATOM 802 N N . ASP A 1 96 ? 2.327 -12.096 -16.197 1.00 90.88 96 ASP A N 1
ATOM 803 C CA . ASP A 1 96 ? 1.554 -13.232 -16.689 1.00 90.88 96 ASP A CA 1
ATOM 804 C C . ASP A 1 96 ? 0.266 -13.449 -15.862 1.00 90.88 96 ASP A C 1
ATOM 806 O O . ASP A 1 96 ? -0.034 -12.724 -14.909 1.00 90.88 96 ASP A O 1
ATOM 810 N N . LYS A 1 97 ? -0.508 -14.489 -16.198 1.00 89.06 97 LYS A N 1
ATOM 811 C CA . LYS A 1 97 ? -1.744 -14.850 -15.474 1.00 89.06 97 LYS A CA 1
ATOM 812 C C . LYS A 1 97 ? -1.535 -15.200 -13.991 1.00 89.06 97 LYS A C 1
ATOM 814 O O . LYS A 1 97 ? -2.515 -15.295 -13.256 1.00 89.06 97 LYS A O 1
ATOM 819 N N . TYR A 1 98 ? -0.293 -15.409 -13.564 1.00 88.31 98 TYR A N 1
ATOM 820 C CA . TYR A 1 98 ? 0.096 -15.717 -12.191 1.00 88.31 98 TYR A CA 1
ATOM 821 C C . TYR A 1 98 ? 0.809 -14.537 -11.502 1.00 88.31 98 TYR A C 1
ATOM 823 O O . TYR A 1 98 ? 1.146 -14.627 -10.321 1.00 88.31 98 TYR A O 1
ATOM 831 N N . GLY A 1 99 ? 0.997 -13.409 -12.196 1.00 84.62 99 GLY A N 1
ATOM 832 C CA . GLY A 1 99 ? 1.642 -12.211 -11.661 1.00 84.62 99 GLY A CA 1
ATOM 833 C C . GLY A 1 99 ? 3.175 -12.228 -11.707 1.00 84.62 99 GLY A C 1
ATOM 834 O O . GLY A 1 99 ? 3.801 -11.484 -10.942 1.00 84.62 99 GLY A O 1
ATOM 835 N N . HIS A 1 100 ? 3.780 -13.067 -12.554 1.00 87.25 100 HIS A N 1
ATOM 836 C CA . HIS A 1 100 ? 5.228 -13.137 -12.785 1.00 87.25 100 HIS A CA 1
ATOM 837 C C . HIS A 1 100 ? 5.664 -12.229 -13.943 1.00 87.25 100 HIS A C 1
ATOM 839 O O . HIS A 1 100 ? 4.946 -12.122 -14.936 1.00 87.25 100 HIS A O 1
ATOM 845 N N . PHE A 1 101 ? 6.830 -11.586 -13.811 1.00 87.44 101 PHE A N 1
ATOM 846 C CA . PHE A 1 101 ? 7.447 -10.683 -14.791 1.00 87.44 101 PHE A CA 1
ATOM 847 C C . PHE A 1 101 ? 8.963 -10.590 -14.588 1.00 87.44 101 PHE A C 1
ATOM 849 O O . PHE A 1 101 ? 9.419 -10.909 -13.463 1.00 87.44 101 PHE A O 1
#

Organism: Homo sapiens (NCBI:txid9606)

Radius of gyration: 31.17 Å; chains: 1; bounding box: 59×62×76 Å

Sequence (101 aa):
MWNGRIRGIHRLGAAVAPEGNQKKKRTILQFLTNYFYDVEALRDYLLQREMYKVHEKNRSYTWLEKQHGPYGAGAFFILKQGGAVKFRDKEWIRPDKYGHF

Foldseek 3Di:
DDDDDDDDDDDPDDDPDPPPPPPPPQDPVNVCVVQDVDPVRVVVVVVVVVVVVVCVVCVVLVVQCVVPNPVRSVQLVQQQVQHWDDDPPDDIDGADPVSHD